Protein AF-A0A9D6MED6-F1 (afdb_monomer)

Structure (mmCIF, N/CA/C/O backbone):
data_AF-A0A9D6MED6-F1
#
_entry.id   AF-A0A9D6MED6-F1
#
loop_
_atom_site.group_PDB
_atom_site.id
_atom_site.type_symbol
_atom_site.label_atom_id
_atom_site.label_alt_id
_atom_site.label_comp_id
_atom_site.label_asym_id
_atom_site.label_entity_id
_atom_site.label_seq_id
_atom_site.pdbx_PDB_ins_code
_atom_site.Cartn_x
_atom_site.Cartn_y
_atom_site.Cartn_z
_atom_site.occupancy
_atom_site.B_iso_or_equiv
_atom_site.auth_seq_id
_atom_site.auth_comp_id
_atom_site.auth_asym_id
_atom_site.auth_atom_id
_atom_site.pdbx_PDB_model_num
ATOM 1 N N . MET A 1 1 ? 26.939 -1.939 -5.141 1.00 72.75 1 MET A N 1
ATOM 2 C CA . MET A 1 1 ? 26.575 -1.415 -6.467 1.00 72.75 1 MET A CA 1
ATOM 3 C C . MET A 1 1 ? 25.983 -0.026 -6.327 1.00 72.75 1 MET A C 1
ATOM 5 O O . MET A 1 1 ? 25.233 0.214 -5.382 1.00 72.75 1 MET A O 1
ATOM 9 N N . THR A 1 2 ? 26.331 0.879 -7.233 1.00 89.19 2 THR A N 1
ATOM 10 C CA . THR A 1 2 ? 25.715 2.204 -7.372 1.00 89.19 2 THR A CA 1
ATOM 11 C C . THR A 1 2 ? 24.308 2.088 -7.979 1.00 89.19 2 THR A C 1
ATOM 13 O O . THR A 1 2 ? 23.907 1.023 -8.450 1.00 89.19 2 THR A O 1
ATOM 16 N N . ARG A 1 3 ? 23.523 3.176 -7.966 1.00 90.12 3 ARG A N 1
ATOM 17 C CA . ARG A 1 3 ? 22.192 3.192 -8.609 1.00 90.12 3 ARG A CA 1
ATOM 18 C C . ARG A 1 3 ? 22.280 2.921 -10.108 1.00 90.12 3 ARG A C 1
ATOM 20 O O . ARG A 1 3 ? 21.471 2.161 -10.626 1.00 90.12 3 ARG A O 1
ATOM 27 N N . ASP A 1 4 ? 23.274 3.503 -10.767 1.00 89.81 4 ASP A N 1
ATOM 28 C CA . ASP A 1 4 ? 23.447 3.388 -12.214 1.00 89.81 4 ASP A CA 1
ATOM 29 C C . ASP A 1 4 ? 23.860 1.966 -12.607 1.00 89.81 4 ASP A C 1
ATOM 31 O O . ASP A 1 4 ? 23.328 1.414 -13.567 1.00 89.81 4 ASP A O 1
ATOM 35 N N . GLU A 1 5 ? 24.715 1.322 -11.804 1.00 92.56 5 GLU A N 1
ATOM 36 C CA . GLU A 1 5 ? 25.050 -0.099 -11.961 1.00 92.56 5 GLU A CA 1
ATOM 37 C C . GLU A 1 5 ? 23.816 -0.997 -11.800 1.00 92.56 5 GLU A C 1
ATOM 39 O O . GLU A 1 5 ? 23.640 -1.942 -12.569 1.00 92.56 5 GLU A O 1
ATOM 44 N N . ILE A 1 6 ? 22.942 -0.704 -10.827 1.00 92.44 6 ILE A N 1
ATOM 45 C CA . ILE A 1 6 ? 21.691 -1.451 -10.627 1.00 92.44 6 ILE A CA 1
ATOM 46 C C . ILE A 1 6 ? 20.765 -1.268 -11.826 1.00 92.44 6 ILE A C 1
ATOM 48 O O . ILE A 1 6 ? 20.284 -2.265 -12.356 1.00 92.44 6 ILE A O 1
ATOM 52 N N . LEU A 1 7 ? 20.540 -0.032 -12.283 1.00 92.50 7 LEU A N 1
ATOM 53 C CA . LEU A 1 7 ? 19.706 0.236 -13.457 1.00 92.50 7 LEU A CA 1
ATOM 54 C C . LEU A 1 7 ? 20.231 -0.514 -14.682 1.00 92.50 7 LEU A C 1
ATOM 56 O O . LEU A 1 7 ? 19.474 -1.252 -15.311 1.00 92.50 7 LEU A O 1
ATOM 60 N N . ALA A 1 8 ? 21.523 -0.376 -14.987 1.00 93.12 8 ALA A N 1
ATOM 61 C CA . ALA A 1 8 ? 22.135 -1.003 -16.151 1.00 93.12 8 ALA A CA 1
ATOM 62 C C . ALA A 1 8 ? 22.036 -2.534 -16.103 1.00 93.12 8 ALA A C 1
ATOM 64 O O . ALA A 1 8 ? 21.606 -3.147 -17.077 1.00 93.12 8 ALA A O 1
ATOM 65 N N . ALA A 1 9 ? 22.385 -3.149 -14.969 1.00 94.88 9 ALA A N 1
ATOM 66 C CA . ALA A 1 9 ? 22.402 -4.602 -14.838 1.00 94.88 9 ALA A CA 1
ATOM 67 C C . ALA A 1 9 ? 20.992 -5.205 -14.766 1.00 94.88 9 ALA A C 1
ATOM 69 O O . ALA A 1 9 ? 20.698 -6.185 -15.447 1.00 94.88 9 ALA A O 1
ATOM 70 N N . ARG A 1 10 ? 20.107 -4.628 -13.945 1.00 95.00 10 ARG A N 1
ATOM 71 C CA . ARG A 1 10 ? 18.794 -5.215 -13.638 1.00 95.00 10 ARG A CA 1
ATOM 72 C C . ARG A 1 10 ? 17.746 -4.958 -14.714 1.00 95.00 10 ARG A C 1
ATOM 74 O O . ARG A 1 10 ? 16.809 -5.735 -14.819 1.00 95.00 10 ARG A O 1
ATOM 81 N N . THR A 1 11 ? 17.906 -3.911 -15.523 1.00 94.81 11 THR A N 1
ATOM 82 C CA . THR A 1 11 ? 16.949 -3.577 -16.592 1.00 94.81 11 THR A CA 1
ATOM 83 C C . THR A 1 11 ? 17.502 -3.827 -17.992 1.00 94.81 11 THR A C 1
ATOM 85 O O . THR A 1 11 ? 16.904 -3.396 -18.971 1.00 94.81 11 THR A O 1
ATOM 88 N N . ALA A 1 12 ? 18.627 -4.541 -18.129 1.00 94.44 12 ALA A N 1
ATOM 89 C CA . ALA A 1 12 ? 19.288 -4.779 -19.417 1.00 94.44 12 ALA A CA 1
ATOM 90 C C . ALA A 1 12 ? 18.351 -5.365 -20.491 1.00 94.44 12 ALA A C 1
ATOM 92 O O . ALA A 1 12 ? 18.448 -4.989 -21.657 1.00 94.44 12 ALA A O 1
ATOM 93 N N . ALA A 1 13 ? 17.431 -6.244 -20.083 1.00 92.44 13 ALA A N 1
ATOM 94 C CA . ALA A 1 13 ? 16.451 -6.888 -20.958 1.00 92.44 13 ALA A CA 1
ATOM 95 C C . ALA A 1 13 ? 15.153 -6.078 -21.153 1.00 92.44 13 ALA A C 1
ATOM 97 O O . ALA A 1 13 ? 14.290 -6.483 -21.929 1.00 92.44 13 ALA A O 1
ATOM 98 N N . TRP A 1 14 ? 14.979 -4.956 -20.446 1.00 95.38 14 TRP A N 1
ATOM 99 C CA . TRP A 1 14 ? 13.784 -4.127 -20.575 1.00 95.38 14 TRP A CA 1
ATOM 100 C C . TRP A 1 14 ? 13.833 -3.272 -21.854 1.00 95.38 14 TRP A C 1
ATOM 102 O O . TRP A 1 14 ? 14.912 -2.824 -22.260 1.00 95.38 14 TRP A O 1
ATOM 112 N N . PRO A 1 15 ? 12.669 -2.951 -22.454 1.00 93.75 15 PRO A N 1
ATOM 113 C CA . PRO A 1 15 ? 12.575 -1.962 -23.525 1.00 93.75 15 PRO A CA 1
ATOM 114 C C . PRO A 1 15 ? 13.165 -0.608 -23.115 1.00 93.75 15 PRO A C 1
ATOM 116 O O . PRO A 1 15 ? 13.117 -0.218 -21.943 1.00 93.75 15 PRO A O 1
ATOM 119 N N . VAL A 1 16 ? 13.701 0.138 -24.085 1.00 94.12 16 VAL A N 1
ATOM 120 C CA . VAL A 1 16 ? 14.323 1.454 -23.850 1.00 94.12 16 VAL A CA 1
ATOM 121 C C . VAL A 1 16 ? 13.351 2.397 -23.142 1.00 94.12 16 VAL A C 1
ATOM 123 O O . VAL A 1 16 ? 13.734 3.055 -22.180 1.00 94.12 16 VAL A O 1
ATOM 126 N N . GLU A 1 17 ? 12.085 2.392 -23.545 1.00 93.94 17 GLU A N 1
ATOM 127 C CA . GLU A 1 17 ? 11.026 3.239 -23.001 1.00 93.94 17 GLU A CA 1
ATOM 128 C C . GLU A 1 17 ? 10.778 2.937 -21.519 1.00 93.94 17 GLU A C 1
ATOM 130 O O . GLU A 1 17 ? 10.623 3.852 -20.709 1.00 93.94 17 GLU A O 1
ATOM 135 N N . ALA A 1 18 ? 10.801 1.654 -21.143 1.00 95.31 18 ALA A N 1
ATOM 136 C CA . ALA A 1 18 ? 10.645 1.223 -19.756 1.00 95.31 18 ALA A CA 1
ATOM 137 C C . ALA A 1 18 ? 11.850 1.643 -18.900 1.00 95.31 18 ALA A C 1
ATOM 139 O O . ALA A 1 18 ? 11.674 2.121 -17.778 1.00 95.31 18 ALA A O 1
ATOM 140 N N . ARG A 1 19 ? 13.072 1.540 -19.440 1.00 96.62 19 ARG A N 1
ATOM 141 C CA . ARG A 1 19 ? 14.284 2.024 -18.761 1.00 96.62 19 ARG A CA 1
ATOM 142 C C . ARG A 1 19 ? 14.257 3.534 -18.561 1.00 96.62 19 ARG A C 1
ATOM 144 O O . ARG A 1 19 ? 14.546 4.005 -17.465 1.00 96.62 19 ARG A O 1
ATOM 151 N N . SER A 1 20 ? 13.862 4.290 -19.585 1.00 95.12 20 SER A N 1
ATOM 152 C CA . SER A 1 20 ? 13.708 5.745 -19.499 1.00 95.12 20 SER A CA 1
ATOM 153 C C . SER A 1 20 ? 12.641 6.148 -18.480 1.00 95.12 20 SER A C 1
ATOM 155 O O . SER A 1 20 ? 12.859 7.076 -17.701 1.00 95.12 20 SER A O 1
ATOM 157 N N . ALA A 1 21 ? 11.516 5.428 -18.427 1.00 96.12 21 ALA A N 1
ATOM 158 C CA . ALA A 1 21 ? 10.484 5.657 -17.422 1.00 96.12 21 ALA A CA 1
ATOM 159 C C . ALA A 1 21 ? 11.010 5.404 -15.999 1.00 96.12 21 ALA A C 1
ATOM 161 O O . ALA A 1 21 ? 10.800 6.236 -15.117 1.00 96.12 21 ALA A O 1
ATOM 162 N N . LEU A 1 22 ? 11.744 4.308 -15.773 1.00 97.50 22 LEU A N 1
ATOM 163 C CA . LEU A 1 22 ? 12.342 4.024 -14.467 1.00 97.50 22 LEU A CA 1
ATOM 164 C C . LEU A 1 22 ? 13.402 5.066 -14.082 1.00 97.50 22 LEU A C 1
ATOM 166 O O . LEU A 1 22 ? 13.435 5.501 -12.932 1.00 97.50 22 LEU A O 1
ATOM 170 N N . ALA A 1 23 ? 14.234 5.508 -15.028 1.00 96.31 23 ALA A N 1
ATOM 171 C CA . ALA A 1 23 ? 15.220 6.560 -14.789 1.00 96.31 23 ALA A CA 1
ATOM 172 C C . ALA A 1 23 ? 14.552 7.858 -14.302 1.00 96.31 23 ALA A C 1
ATOM 174 O O . ALA A 1 23 ? 14.976 8.424 -13.295 1.00 96.31 23 ALA A O 1
ATOM 175 N N . ALA A 1 24 ? 13.436 8.262 -14.922 1.00 95.56 24 ALA A N 1
ATOM 176 C CA . ALA A 1 24 ? 12.660 9.421 -14.477 1.00 95.56 24 ALA A CA 1
ATOM 177 C C . ALA A 1 24 ? 12.124 9.260 -13.040 1.00 95.56 24 ALA A C 1
ATOM 179 O O . ALA A 1 24 ? 12.144 10.213 -12.257 1.00 95.56 24 ALA A O 1
ATOM 180 N N . VAL A 1 25 ? 11.693 8.051 -12.656 1.00 97.06 25 VAL A N 1
ATOM 181 C CA . VAL A 1 25 ? 11.295 7.746 -11.269 1.00 97.06 25 VAL A CA 1
ATOM 182 C C . VAL A 1 25 ? 12.486 7.881 -10.313 1.00 97.06 25 VAL A C 1
ATOM 184 O O . VAL A 1 25 ? 12.363 8.506 -9.256 1.00 97.06 25 VAL A O 1
ATOM 187 N N . VAL A 1 26 ? 13.649 7.332 -10.675 1.00 96.69 26 VAL A N 1
ATOM 188 C CA . VAL A 1 26 ? 14.872 7.404 -9.857 1.00 96.69 26 VAL A CA 1
ATOM 189 C C . VAL A 1 26 ? 15.341 8.844 -9.671 1.00 96.69 26 VAL A C 1
ATOM 191 O O . VAL A 1 26 ? 15.762 9.212 -8.571 1.00 96.69 26 VAL A O 1
ATOM 194 N N . ASP A 1 27 ? 15.235 9.676 -10.701 1.00 95.50 27 ASP A N 1
ATOM 195 C CA . ASP A 1 27 ? 15.589 11.089 -10.613 1.00 95.50 27 ASP A CA 1
ATOM 196 C C . ASP A 1 27 ? 14.629 11.886 -9.731 1.00 95.50 27 ASP A C 1
ATOM 198 O O . ASP A 1 27 ? 15.078 12.676 -8.897 1.00 95.50 27 ASP A O 1
ATOM 202 N N . ALA A 1 28 ? 13.323 11.640 -9.853 1.00 95.88 28 ALA A N 1
ATOM 203 C CA . ALA A 1 28 ? 12.303 12.352 -9.088 1.00 95.88 28 ALA A CA 1
ATOM 204 C C . ALA A 1 28 ? 12.271 11.966 -7.598 1.00 95.88 28 ALA A C 1
ATOM 206 O O . ALA A 1 28 ? 11.982 12.810 -6.739 1.00 95.88 28 ALA A O 1
ATOM 207 N N . LEU A 1 29 ? 12.526 10.691 -7.284 1.00 96.12 29 LEU A N 1
ATOM 208 C CA . LEU A 1 29 ? 12.349 10.135 -5.938 1.00 96.12 29 LEU A CA 1
ATOM 209 C C . LEU A 1 29 ? 13.661 9.886 -5.190 1.00 96.12 29 LEU A C 1
ATOM 211 O O . LEU A 1 29 ? 13.633 9.753 -3.968 1.00 96.12 29 LEU A O 1
ATOM 215 N N . ARG A 1 30 ? 14.795 9.829 -5.901 1.00 95.06 30 ARG A N 1
A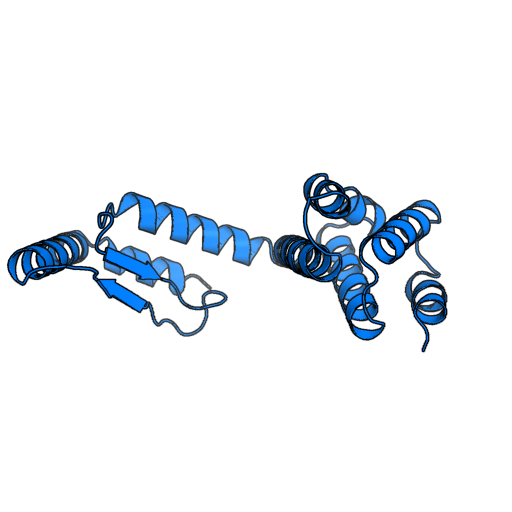TOM 216 C CA . ARG A 1 30 ? 16.138 9.578 -5.345 1.00 95.06 30 ARG A CA 1
ATOM 217 C C . ARG A 1 30 ? 16.175 8.386 -4.361 1.00 95.06 30 ARG A C 1
ATOM 219 O O . ARG A 1 30 ? 16.648 8.551 -3.235 1.00 95.06 30 ARG A O 1
ATOM 226 N N . PRO A 1 31 ? 15.679 7.189 -4.744 1.00 95.94 31 PRO A N 1
ATOM 227 C CA . PRO A 1 31 ? 15.689 6.025 -3.859 1.00 95.94 31 PRO A CA 1
ATOM 228 C C . PRO A 1 31 ? 17.118 5.611 -3.501 1.00 95.94 31 PRO A C 1
ATOM 230 O O . PRO A 1 31 ? 18.042 5.819 -4.280 1.00 95.94 31 PRO A O 1
ATOM 233 N N . SER A 1 32 ? 17.317 4.978 -2.345 1.00 95.50 32 SER A N 1
ATOM 234 C CA . SER A 1 32 ? 18.581 4.288 -2.061 1.00 95.50 32 SER A CA 1
ATOM 235 C C . SER A 1 32 ? 18.770 3.092 -3.006 1.00 95.50 32 SER A C 1
ATOM 237 O O . SER A 1 32 ? 17.809 2.613 -3.607 1.00 95.50 32 SER A O 1
ATOM 239 N N . ALA A 1 33 ? 19.994 2.567 -3.112 1.00 94.62 33 ALA A N 1
ATOM 240 C CA . ALA A 1 33 ? 20.281 1.374 -3.918 1.00 94.62 33 ALA A CA 1
ATOM 241 C C . ALA A 1 33 ? 19.394 0.175 -3.529 1.00 94.62 33 AL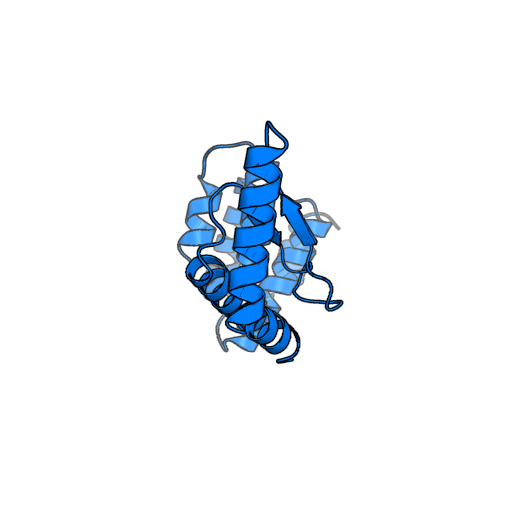A A C 1
ATOM 243 O O . ALA A 1 33 ? 18.834 -0.484 -4.397 1.00 94.62 33 ALA A O 1
ATOM 244 N N . HIS A 1 34 ? 19.189 -0.046 -2.225 1.00 94.50 34 HIS A N 1
ATOM 245 C CA . HIS A 1 34 ? 18.277 -1.078 -1.726 1.00 94.50 34 HIS A CA 1
ATOM 246 C C . HIS A 1 34 ? 16.841 -0.838 -2.191 1.00 94.50 34 HIS A C 1
ATOM 248 O O . HIS A 1 34 ? 16.178 -1.750 -2.666 1.00 94.50 34 HIS A O 1
ATOM 254 N N . HIS A 1 35 ? 16.338 0.392 -2.053 1.00 95.50 35 HIS A N 1
ATOM 255 C CA . HIS A 1 35 ? 14.963 0.688 -2.447 1.00 95.50 35 HIS A CA 1
ATOM 256 C C . HIS A 1 35 ? 14.760 0.556 -3.952 1.00 95.50 35 HIS A C 1
ATOM 258 O O . HIS A 1 35 ? 13.700 0.107 -4.364 1.00 95.50 35 HIS A O 1
ATOM 264 N N . LEU A 1 36 ? 15.763 0.915 -4.755 1.00 96.81 36 LEU A N 1
ATOM 265 C CA . LEU A 1 36 ? 15.728 0.718 -6.196 1.00 96.81 36 LEU A CA 1
ATOM 266 C C . LEU A 1 36 ? 15.645 -0.769 -6.562 1.00 96.81 36 LEU A C 1
ATOM 268 O O . LEU A 1 36 ? 14.819 -1.121 -7.397 1.00 96.81 36 LEU A O 1
ATOM 272 N N . SER A 1 37 ? 16.438 -1.632 -5.919 1.00 95.69 37 SER A N 1
ATOM 273 C CA . SER A 1 37 ? 16.329 -3.081 -6.125 1.00 95.69 37 SER A CA 1
ATOM 274 C C . SER A 1 37 ? 14.927 -3.595 -5.794 1.00 95.69 37 SER A C 1
ATOM 276 O O . SER A 1 37 ? 14.316 -4.212 -6.660 1.00 95.69 37 SER A O 1
ATOM 278 N N . ASP A 1 38 ? 14.371 -3.243 -4.623 1.00 95.31 38 ASP A N 1
ATOM 279 C CA . ASP A 1 38 ? 13.003 -3.649 -4.249 1.00 95.31 38 ASP A CA 1
ATOM 280 C C . ASP A 1 38 ? 11.974 -3.199 -5.298 1.00 95.31 38 ASP A C 1
ATOM 282 O O . ASP A 1 38 ? 11.044 -3.924 -5.634 1.00 95.31 38 ASP A O 1
ATOM 286 N N . MET A 1 39 ? 12.114 -1.964 -5.793 1.00 97.12 39 MET A N 1
ATOM 287 C CA . MET A 1 39 ? 11.193 -1.398 -6.777 1.00 97.12 39 MET A CA 1
ATOM 288 C C . MET A 1 39 ? 11.251 -2.164 -8.098 1.00 97.12 39 MET A C 1
ATOM 290 O O . MET A 1 39 ? 10.200 -2.413 -8.680 1.00 97.12 39 MET A O 1
ATOM 294 N N . ILE A 1 40 ? 12.447 -2.531 -8.566 1.00 97.19 40 ILE A N 1
ATOM 295 C CA . ILE A 1 40 ? 12.614 -3.322 -9.791 1.00 97.19 40 ILE A CA 1
ATOM 296 C C . ILE A 1 40 ? 12.008 -4.714 -9.602 1.00 97.19 40 ILE A C 1
ATOM 298 O O . ILE A 1 40 ? 11.216 -5.128 -10.442 1.00 97.19 40 ILE A O 1
ATOM 302 N N . ASP A 1 41 ? 12.287 -5.376 -8.473 1.00 96.50 41 ASP A N 1
ATOM 303 C CA . ASP A 1 41 ? 11.709 -6.689 -8.155 1.00 96.50 41 ASP A CA 1
ATOM 304 C C . ASP A 1 41 ? 10.172 -6.636 -8.190 1.00 96.50 41 ASP A C 1
ATOM 306 O O . ASP A 1 41 ? 9.517 -7.485 -8.787 1.00 96.50 41 ASP A O 1
ATOM 310 N N . TRP A 1 42 ? 9.570 -5.601 -7.595 1.00 97.50 42 TRP A N 1
ATOM 311 C CA . TRP A 1 42 ? 8.112 -5.465 -7.568 1.00 97.50 42 TRP A CA 1
ATOM 312 C C . TRP A 1 42 ? 7.522 -5.133 -8.940 1.00 97.50 42 TRP A C 1
ATOM 314 O O . TRP A 1 42 ? 6.413 -5.572 -9.237 1.00 97.50 42 TRP A O 1
ATOM 324 N N . LEU A 1 43 ? 8.227 -4.359 -9.767 1.00 97.94 43 LEU A N 1
ATOM 325 C CA . LEU A 1 43 ? 7.802 -4.056 -11.134 1.00 97.94 43 LEU A CA 1
ATOM 326 C C . LEU A 1 43 ? 7.813 -5.310 -12.013 1.00 97.94 43 LEU A C 1
ATOM 328 O O . LEU A 1 43 ? 6.849 -5.528 -12.747 1.00 97.94 43 LEU A O 1
ATOM 332 N N . ASP A 1 44 ? 8.859 -6.132 -11.909 1.00 96.06 44 ASP A N 1
ATOM 333 C CA . ASP A 1 44 ? 8.948 -7.411 -12.615 1.00 96.06 44 ASP A CA 1
ATOM 334 C C . ASP A 1 44 ? 7.852 -8.376 -12.139 1.00 96.06 44 ASP A C 1
ATOM 336 O O . ASP A 1 44 ? 7.137 -8.937 -12.967 1.00 96.06 44 ASP A O 1
ATOM 340 N N . ASP A 1 45 ? 7.633 -8.503 -10.825 1.00 96.81 45 ASP A N 1
ATOM 341 C CA . ASP A 1 45 ? 6.569 -9.349 -10.267 1.00 96.81 45 ASP A CA 1
ATOM 342 C C . ASP A 1 45 ? 5.177 -8.972 -10.794 1.00 96.81 45 ASP A C 1
ATOM 344 O O . ASP A 1 45 ? 4.384 -9.845 -11.157 1.00 96.81 45 ASP A O 1
ATOM 348 N N . ILE A 1 46 ? 4.864 -7.671 -10.832 1.00 97.38 46 ILE A N 1
ATOM 349 C CA . ILE A 1 46 ? 3.584 -7.177 -11.356 1.00 97.38 46 ILE A CA 1
ATOM 350 C C . ILE A 1 46 ? 3.481 -7.484 -12.850 1.00 97.38 46 ILE A C 1
ATOM 352 O O . ILE A 1 46 ? 2.464 -8.015 -13.290 1.00 97.38 46 ILE A O 1
ATOM 356 N N . ALA A 1 47 ? 4.530 -7.184 -13.617 1.00 95.81 47 ALA A N 1
ATOM 357 C CA . ALA A 1 47 ? 4.552 -7.407 -15.056 1.00 95.81 47 ALA A CA 1
ATOM 358 C C . ALA A 1 47 ? 4.365 -8.891 -15.410 1.00 95.81 47 ALA A C 1
ATOM 360 O O . ALA A 1 47 ? 3.557 -9.216 -16.278 1.00 95.81 47 ALA A O 1
ATOM 361 N N . ILE A 1 48 ? 5.043 -9.791 -14.694 1.00 95.94 48 ILE A N 1
ATOM 362 C CA . ILE A 1 48 ? 4.908 -11.243 -14.861 1.00 95.94 48 ILE A CA 1
ATOM 363 C C . ILE A 1 48 ? 3.487 -11.692 -14.521 1.00 95.94 48 ILE A C 1
ATOM 365 O O . ILE A 1 48 ? 2.872 -12.413 -15.305 1.00 95.94 48 ILE A O 1
ATOM 369 N N . ARG A 1 49 ? 2.948 -11.261 -13.372 1.00 96.25 49 ARG A N 1
ATOM 370 C CA . ARG A 1 49 ? 1.598 -11.638 -12.929 1.00 96.25 49 ARG A CA 1
ATOM 371 C C . ARG A 1 49 ? 0.520 -11.186 -13.917 1.00 96.25 49 ARG A C 1
ATOM 373 O O . ARG A 1 49 ? -0.412 -11.943 -14.173 1.00 96.25 49 ARG A O 1
ATOM 380 N N . ASP A 1 50 ? 0.641 -9.970 -14.441 1.00 95.12 50 ASP A N 1
ATOM 381 C CA . ASP A 1 50 ? -0.373 -9.355 -15.304 1.00 95.12 50 ASP A CA 1
ATOM 382 C C . ASP A 1 50 ? -0.148 -9.647 -16.798 1.00 95.12 50 ASP A C 1
ATOM 384 O O . ASP A 1 50 ? -0.969 -9.263 -17.630 1.00 95.12 50 ASP A O 1
ATOM 388 N N . GLY A 1 51 ? 0.947 -10.326 -17.160 1.00 94.62 51 GLY A N 1
ATOM 389 C CA . GLY A 1 51 ? 1.314 -10.573 -18.557 1.00 94.62 51 GLY A CA 1
ATOM 390 C C . GLY A 1 51 ? 1.646 -9.288 -19.326 1.00 94.62 51 GLY A C 1
ATOM 391 O O . GLY A 1 51 ? 1.416 -9.210 -20.532 1.00 94.62 51 GLY A O 1
ATOM 392 N N . THR A 1 52 ? 2.152 -8.265 -18.634 1.00 95.25 52 THR A N 1
ATOM 393 C CA . THR A 1 52 ? 2.510 -6.957 -19.202 1.00 95.25 52 THR A CA 1
ATOM 394 C C . THR A 1 52 ? 4.020 -6.719 -19.140 1.00 95.25 52 THR A C 1
ATOM 396 O O . THR A 1 52 ? 4.798 -7.614 -18.825 1.00 95.25 52 THR A O 1
ATOM 399 N N . SER A 1 53 ? 4.467 -5.494 -19.436 1.00 94.88 53 SER A N 1
ATOM 400 C CA . SER A 1 53 ? 5.852 -5.071 -19.207 1.00 94.88 53 SER A CA 1
ATOM 401 C C . SER A 1 53 ? 5.952 -4.106 -18.019 1.00 94.88 53 SER A C 1
ATOM 403 O O . SER A 1 53 ? 4.978 -3.408 -17.714 1.00 94.88 53 SER A O 1
ATOM 405 N N . PRO A 1 54 ? 7.133 -3.976 -17.388 1.00 96.31 54 PRO A N 1
ATOM 406 C CA . PRO A 1 54 ? 7.371 -2.973 -16.349 1.00 96.31 54 PRO A CA 1
ATOM 407 C C . PRO A 1 54 ? 7.060 -1.537 -16.794 1.00 96.31 54 PRO A C 1
ATOM 409 O O . PRO A 1 54 ? 6.607 -0.721 -15.996 1.00 96.31 54 PRO A O 1
ATOM 412 N N . GLY A 1 55 ? 7.235 -1.230 -18.086 1.00 96.38 55 GLY A N 1
ATOM 413 C CA . GLY A 1 55 ? 6.883 0.071 -18.660 1.00 96.38 55 GLY A CA 1
ATOM 414 C C . GLY A 1 55 ? 5.384 0.380 -18.592 1.00 96.38 55 GLY A C 1
ATOM 415 O O . GLY A 1 55 ? 5.017 1.520 -18.319 1.00 96.38 55 GLY A O 1
ATOM 416 N N . VAL A 1 56 ? 4.522 -0.628 -18.771 1.00 96.44 56 VAL A N 1
ATOM 417 C CA . VAL A 1 56 ? 3.063 -0.479 -18.612 1.00 96.44 56 VAL A CA 1
ATOM 418 C C . VAL A 1 56 ? 2.712 -0.197 -17.153 1.00 96.44 56 VAL A C 1
ATOM 420 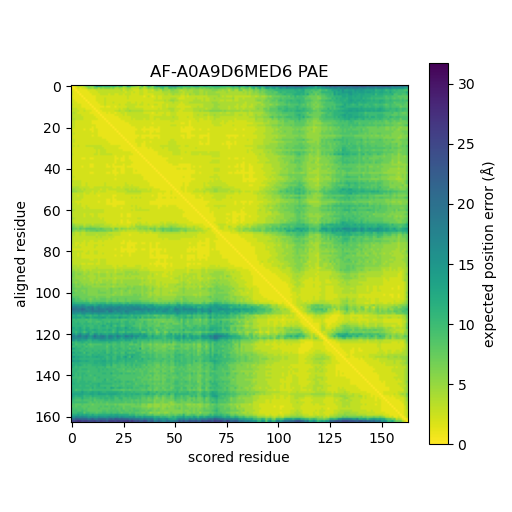O O . VAL A 1 56 ? 1.923 0.702 -16.881 1.00 96.44 56 VAL A O 1
ATOM 423 N N . VAL A 1 57 ? 3.351 -0.891 -16.206 1.00 96.94 57 VAL A N 1
ATOM 424 C CA . VAL A 1 57 ? 3.150 -0.646 -14.767 1.00 96.94 57 VAL A CA 1
ATOM 425 C C . VAL A 1 57 ? 3.587 0.772 -14.390 1.00 96.94 57 VAL A C 1
ATOM 427 O O . VAL A 1 57 ? 2.853 1.493 -13.723 1.00 96.94 57 VAL A O 1
ATOM 430 N N . LEU A 1 58 ? 4.751 1.219 -14.872 1.00 97.31 58 LEU A N 1
ATOM 431 C CA . LEU A 1 58 ? 5.263 2.582 -14.669 1.00 97.31 58 LEU A CA 1
ATOM 432 C C . LEU A 1 58 ? 4.390 3.670 -15.319 1.00 97.31 58 LEU A C 1
ATOM 434 O O . LEU A 1 58 ? 4.502 4.846 -14.958 1.00 97.31 58 LEU A O 1
ATOM 438 N N . ALA A 1 59 ? 3.537 3.301 -16.275 1.00 96.19 59 ALA A N 1
ATOM 439 C CA . ALA A 1 59 ? 2.576 4.199 -16.899 1.00 96.19 59 ALA A CA 1
ATOM 440 C C . ALA A 1 59 ? 1.279 4.371 -16.085 1.00 96.19 59 ALA A C 1
ATOM 442 O O . ALA A 1 59 ? 0.473 5.225 -16.457 1.00 96.19 59 ALA A O 1
ATOM 443 N N . ASP A 1 60 ? 1.092 3.633 -14.979 1.00 96.19 60 ASP A N 1
ATOM 444 C CA . ASP A 1 60 ? -0.044 3.799 -14.060 1.00 96.19 60 ASP A CA 1
ATOM 445 C C . ASP A 1 60 ? -0.207 5.285 -13.671 1.00 96.19 60 ASP A C 1
ATOM 447 O O . ASP A 1 60 ? 0.732 5.898 -13.141 1.00 96.19 60 ASP A O 1
ATOM 451 N N . PRO A 1 61 ? -1.377 5.898 -13.942 1.00 95.62 61 PRO A N 1
ATOM 452 C CA . PRO A 1 61 ? -1.586 7.323 -13.706 1.00 95.62 61 PRO A CA 1
ATOM 453 C C . PRO A 1 61 ? -1.349 7.740 -12.252 1.00 95.62 61 PRO A C 1
ATOM 455 O O . PRO A 1 61 ? -0.792 8.813 -12.013 1.00 95.62 61 PRO A O 1
ATOM 458 N N . ASP A 1 62 ? -1.705 6.885 -11.288 1.00 95.69 62 ASP A N 1
ATOM 459 C CA . ASP A 1 62 ? -1.534 7.180 -9.864 1.00 95.69 62 ASP A CA 1
ATOM 460 C C . ASP A 1 62 ? -0.048 7.156 -9.470 1.00 95.69 62 ASP A C 1
ATOM 462 O O . ASP A 1 62 ? 0.417 8.039 -8.745 1.00 95.69 62 ASP A O 1
ATOM 466 N N . LEU A 1 63 ? 0.734 6.196 -9.982 1.00 96.69 63 LEU A N 1
ATOM 467 C CA . LEU A 1 63 ? 2.191 6.183 -9.806 1.00 96.69 63 LEU A CA 1
ATOM 468 C C . LEU A 1 63 ? 2.840 7.433 -10.406 1.00 96.69 63 LEU A C 1
ATOM 470 O O . LEU A 1 63 ? 3.714 8.029 -9.771 1.00 96.69 63 LEU A O 1
ATOM 474 N N . ARG A 1 64 ? 2.412 7.856 -11.600 1.00 96.44 64 ARG A N 1
ATOM 475 C CA . ARG A 1 64 ? 2.944 9.062 -12.252 1.00 96.44 64 ARG A CA 1
ATOM 476 C C . ARG A 1 64 ? 2.602 10.329 -11.473 1.00 96.44 64 ARG A C 1
ATOM 478 O O . ARG A 1 64 ? 3.482 11.164 -11.268 1.00 96.44 64 ARG A O 1
ATOM 485 N N . ALA A 1 65 ? 1.367 10.453 -10.988 1.00 95.94 65 ALA A N 1
ATOM 486 C CA . ALA A 1 65 ? 0.928 11.599 -10.194 1.00 95.94 65 ALA A CA 1
ATOM 487 C C . ALA A 1 65 ? 1.755 11.771 -8.906 1.00 95.94 65 ALA A C 1
ATOM 489 O O . ALA A 1 65 ? 2.046 12.893 -8.488 1.00 95.94 65 ALA A O 1
ATOM 490 N N . LEU A 1 66 ? 2.196 10.666 -8.295 1.00 96.38 66 LEU A N 1
ATOM 491 C CA . LEU A 1 66 ? 3.016 10.689 -7.081 1.00 96.38 66 LEU A CA 1
ATOM 492 C C . LEU A 1 66 ? 4.443 11.216 -7.295 1.00 96.38 66 LEU A C 1
ATOM 494 O O . LEU A 1 66 ? 5.069 11.643 -6.323 1.00 96.38 66 LEU A O 1
ATOM 498 N N . LEU A 1 67 ? 4.955 11.239 -8.531 1.00 95.12 67 LEU A N 1
ATOM 499 C CA . LEU A 1 67 ? 6.285 11.787 -8.830 1.00 95.12 67 LEU A CA 1
ATOM 500 C C . LEU A 1 67 ? 6.336 13.306 -8.634 1.00 95.12 67 LEU A C 1
ATOM 502 O O . LEU A 1 67 ? 7.349 13.833 -8.171 1.00 95.12 67 LEU A O 1
ATOM 506 N N . THR A 1 68 ? 5.233 13.991 -8.940 1.00 94.00 68 THR A N 1
ATOM 507 C CA . THR A 1 68 ? 5.097 15.455 -8.873 1.00 94.00 68 THR A CA 1
ATOM 508 C C . THR A 1 68 ? 4.192 15.926 -7.735 1.00 94.00 68 THR A C 1
ATOM 510 O O . THR A 1 68 ? 3.901 17.115 -7.631 1.00 94.00 68 THR A O 1
ATOM 513 N N . ALA A 1 69 ? 3.724 15.017 -6.876 1.00 93.19 69 ALA A N 1
ATOM 514 C CA . ALA A 1 69 ? 2.904 15.366 -5.721 1.00 93.19 69 ALA A CA 1
ATOM 515 C C . ALA A 1 69 ? 3.672 16.266 -4.733 1.00 93.19 69 ALA A C 1
ATOM 517 O O . ALA A 1 69 ? 4.885 16.152 -4.584 1.00 93.19 69 ALA A O 1
ATOM 518 N N . GLY A 1 70 ? 2.971 17.132 -3.997 1.00 91.62 70 GLY A N 1
ATOM 519 C CA . GLY A 1 70 ? 3.600 17.953 -2.953 1.00 91.62 70 GLY A CA 1
ATOM 520 C C . GLY A 1 70 ? 4.250 17.110 -1.845 1.00 91.62 70 GLY A C 1
ATOM 521 O O . GLY A 1 70 ? 3.820 15.983 -1.592 1.00 91.62 70 GLY A O 1
ATOM 522 N N . GLY A 1 71 ? 5.266 17.654 -1.172 1.00 92.81 71 GLY A N 1
ATOM 523 C CA . GLY A 1 71 ? 6.036 16.986 -0.110 1.00 92.81 71 GLY A CA 1
ATOM 524 C C . GLY A 1 71 ? 7.486 16.696 -0.507 1.00 92.81 71 GLY A C 1
ATOM 525 O O . GLY A 1 71 ? 7.879 16.882 -1.659 1.00 92.81 71 GLY A O 1
ATOM 526 N N . SER A 1 72 ? 8.296 16.248 0.449 1.00 94.12 72 SER A N 1
ATOM 527 C CA . SER A 1 72 ? 9.714 15.922 0.250 1.00 94.12 72 SER A CA 1
ATOM 528 C C . SER A 1 72 ? 9.912 14.655 -0.600 1.00 94.12 72 SER A C 1
ATOM 530 O O . SER A 1 72 ? 9.015 13.818 -0.726 1.00 94.12 72 SER A O 1
ATOM 532 N N . ALA A 1 73 ? 11.101 14.482 -1.192 1.00 92.38 73 ALA A N 1
ATOM 533 C CA . ALA A 1 73 ? 11.407 13.292 -1.997 1.00 92.38 73 ALA A CA 1
ATOM 534 C C . ALA A 1 73 ? 11.233 11.965 -1.221 1.00 92.38 73 ALA A C 1
ATOM 536 O O . ALA A 1 73 ? 10.59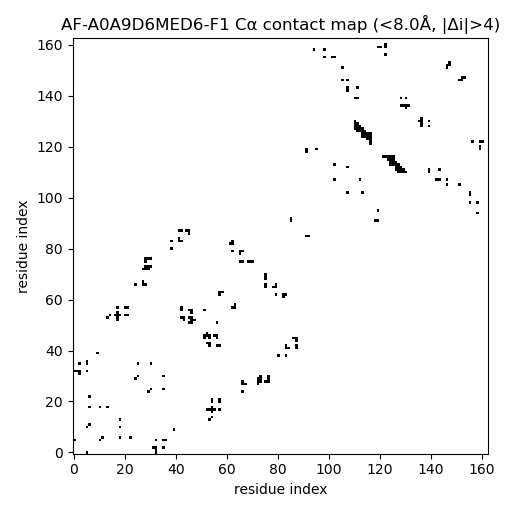5 11.063 -1.765 1.00 92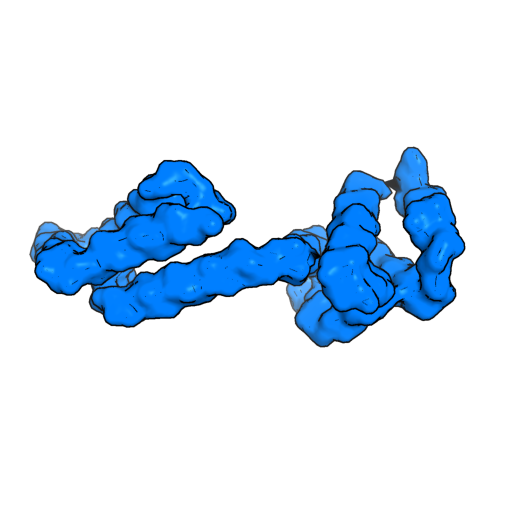.38 73 ALA A O 1
ATOM 537 N N . PRO A 1 74 ? 11.667 11.839 0.053 1.00 94.25 74 PRO A N 1
ATOM 538 C CA . PRO A 1 74 ? 11.410 10.638 0.851 1.00 94.25 74 PRO A CA 1
ATOM 539 C C . PRO A 1 74 ? 9.918 10.357 1.087 1.00 94.25 74 PRO A C 1
ATOM 541 O O . PRO A 1 74 ? 9.486 9.206 1.019 1.00 94.25 74 PRO A O 1
ATOM 544 N N . GLU A 1 75 ? 9.101 11.389 1.321 1.00 95.31 75 GLU A N 1
ATOM 545 C CA . GLU A 1 75 ? 7.650 11.228 1.502 1.00 95.31 75 GLU A CA 1
ATOM 546 C C . GLU A 1 75 ? 6.955 10.788 0.211 1.00 95.31 75 GLU A C 1
ATOM 548 O O . GLU A 1 75 ? 6.055 9.942 0.236 1.00 95.31 75 GLU A O 1
ATOM 553 N N . ARG A 1 76 ? 7.368 11.341 -0.936 1.00 96.56 76 ARG A N 1
ATOM 554 C CA . ARG A 1 76 ? 6.899 10.879 -2.249 1.00 96.56 76 ARG A CA 1
ATOM 555 C C . ARG A 1 76 ? 7.325 9.440 -2.504 1.00 96.56 76 ARG A C 1
ATOM 557 O O . ARG A 1 76 ? 6.477 8.635 -2.868 1.00 96.56 76 ARG A O 1
ATOM 564 N N . LEU A 1 77 ? 8.583 9.089 -2.229 1.00 96.94 77 LEU A N 1
ATOM 565 C CA . LEU A 1 77 ? 9.091 7.725 -2.375 1.00 96.94 77 LEU A CA 1
ATOM 566 C C . LEU A 1 77 ? 8.296 6.727 -1.530 1.00 96.94 77 LEU A C 1
ATOM 568 O O . LEU A 1 77 ? 7.905 5.678 -2.036 1.00 96.94 77 LEU A O 1
ATOM 572 N N . LYS A 1 78 ? 7.996 7.064 -0.271 1.00 95.94 78 LYS A N 1
ATOM 573 C CA . LYS A 1 78 ? 7.169 6.226 0.606 1.00 95.94 78 LYS A CA 1
ATOM 574 C C . LYS A 1 78 ? 5.783 5.978 0.006 1.00 95.94 78 LYS A C 1
ATOM 576 O O . LYS A 1 78 ? 5.347 4.832 -0.062 1.00 95.94 78 LYS A O 1
ATOM 581 N N . ARG A 1 79 ? 5.099 7.035 -0.449 1.00 96.62 79 ARG A N 1
ATOM 582 C CA . ARG A 1 79 ? 3.768 6.916 -1.074 1.00 96.62 79 ARG A CA 1
ATOM 583 C C . ARG A 1 79 ? 3.815 6.138 -2.386 1.00 96.62 79 ARG A C 1
ATOM 585 O O . ARG A 1 79 ? 2.944 5.310 -2.627 1.00 96.62 79 ARG A O 1
ATOM 592 N N . TRP A 1 80 ? 4.841 6.370 -3.200 1.00 97.56 80 TRP A N 1
ATOM 593 C CA . TRP A 1 80 ? 5.043 5.678 -4.468 1.00 97.56 80 TRP A CA 1
ATOM 594 C C . TRP A 1 80 ? 5.282 4.179 -4.255 1.00 97.56 80 TRP A C 1
ATOM 596 O O . TRP A 1 80 ? 4.601 3.363 -4.870 1.00 97.56 80 TRP A O 1
ATOM 606 N N . LYS A 1 81 ? 6.158 3.799 -3.310 1.00 96.50 81 LYS A N 1
ATOM 607 C CA . LYS A 1 81 ? 6.367 2.393 -2.925 1.00 96.50 81 LYS A CA 1
ATOM 608 C C . LYS A 1 81 ? 5.086 1.757 -2.391 1.00 96.50 81 LYS A C 1
ATOM 610 O O . LYS A 1 81 ? 4.791 0.627 -2.756 1.00 96.50 81 LYS A O 1
ATOM 615 N N . GLU A 1 82 ? 4.307 2.461 -1.571 1.00 94.88 82 GLU A N 1
ATOM 616 C CA . GLU A 1 82 ? 3.030 1.929 -1.077 1.00 94.88 82 GLU A CA 1
ATOM 617 C C . GLU A 1 82 ? 2.020 1.708 -2.214 1.00 94.88 82 GLU A C 1
ATOM 619 O O . GLU A 1 82 ? 1.357 0.672 -2.251 1.00 94.88 82 GLU A O 1
ATOM 624 N N . ARG A 1 83 ? 1.937 2.622 -3.192 1.00 96.00 83 ARG A N 1
ATOM 625 C CA . ARG A 1 83 ? 1.113 2.414 -4.393 1.00 96.00 83 ARG A CA 1
ATOM 626 C C . ARG A 1 83 ? 1.597 1.208 -5.199 1.00 96.00 83 ARG A C 1
ATOM 628 O O . ARG A 1 83 ? 0.775 0.369 -5.557 1.00 96.00 83 ARG A O 1
ATOM 635 N N . LEU A 1 84 ? 2.905 1.078 -5.427 1.00 96.81 84 LEU A N 1
ATOM 636 C CA . LEU A 1 84 ? 3.467 -0.070 -6.141 1.00 96.81 84 LEU A CA 1
ATOM 637 C C . LEU A 1 84 ? 3.192 -1.387 -5.396 1.00 96.81 84 LEU A C 1
ATOM 639 O O . LEU A 1 84 ? 2.785 -2.373 -6.002 1.00 96.81 84 LEU A O 1
ATOM 643 N N . ARG A 1 85 ? 3.319 -1.393 -4.064 1.00 93.88 85 ARG A N 1
ATOM 644 C CA . ARG A 1 85 ? 2.979 -2.544 -3.216 1.00 93.88 85 ARG A CA 1
ATOM 645 C C . ARG A 1 85 ? 1.512 -2.947 -3.383 1.00 93.88 85 ARG A C 1
ATOM 647 O O . ARG A 1 85 ? 1.215 -4.127 -3.531 1.00 93.88 85 ARG A O 1
ATOM 654 N N . ARG A 1 86 ? 0.590 -1.982 -3.414 1.00 93.25 86 ARG A N 1
ATOM 655 C CA . ARG A 1 86 ? -0.841 -2.240 -3.661 1.00 93.25 86 ARG A CA 1
ATOM 656 C C . ARG A 1 86 ? -1.096 -2.832 -5.046 1.00 93.25 86 ARG A C 1
ATOM 658 O O . ARG A 1 86 ? -1.905 -3.746 -5.164 1.00 93.25 86 ARG A O 1
ATOM 665 N N . LEU A 1 87 ? -0.372 -2.372 -6.068 1.00 95.19 87 LEU A N 1
ATOM 666 C CA . LEU A 1 87 ? -0.415 -2.980 -7.400 1.00 95.19 87 LEU A CA 1
ATOM 667 C C . LEU A 1 87 ? 0.129 -4.414 -7.393 1.00 95.19 87 LEU A C 1
ATOM 669 O O . LEU A 1 87 ? -0.401 -5.249 -8.117 1.00 95.19 87 LEU A O 1
ATOM 673 N N . ARG A 1 88 ? 1.130 -4.733 -6.559 1.00 94.81 88 ARG A N 1
ATOM 674 C CA . ARG A 1 88 ? 1.697 -6.089 -6.395 1.00 94.81 88 ARG A CA 1
ATOM 675 C C . ARG A 1 88 ? 0.746 -7.078 -5.714 1.00 94.81 88 ARG A C 1
ATOM 677 O O . ARG A 1 88 ? 0.774 -8.259 -6.052 1.00 94.81 88 ARG A O 1
ATOM 684 N N . TYR A 1 89 ? -0.139 -6.615 -4.830 1.00 92.94 89 TYR A N 1
ATOM 685 C CA . TYR A 1 89 ? -1.053 -7.477 -4.068 1.00 92.94 89 TYR A CA 1
ATOM 686 C C . TYR A 1 89 ? -2.543 -7.144 -4.304 1.00 92.94 89 TYR A C 1
ATOM 688 O O . TYR A 1 89 ? -3.246 -6.767 -3.366 1.00 92.94 89 TYR A O 1
ATOM 696 N N . PRO A 1 90 ? -3.079 -7.315 -5.528 1.00 91.50 90 PRO A N 1
ATOM 697 C CA . PRO A 1 90 ? -4.439 -6.901 -5.879 1.00 91.50 90 PRO A CA 1
ATOM 698 C C . PRO A 1 90 ? -5.504 -7.675 -5.101 1.00 91.50 90 PRO A C 1
ATOM 700 O O . PRO A 1 90 ? -6.521 -7.101 -4.724 1.00 91.50 90 PRO A O 1
ATOM 703 N N . ARG A 1 91 ? -5.258 -8.959 -4.803 1.00 90.81 91 ARG A N 1
ATOM 704 C CA . ARG A 1 91 ? -6.154 -9.773 -3.967 1.00 90.81 91 ARG A CA 1
ATOM 705 C C . ARG A 1 91 ? -6.230 -9.237 -2.539 1.00 90.81 91 ARG A C 1
ATOM 707 O O . ARG A 1 91 ? -7.327 -9.087 -2.015 1.00 90.81 91 ARG A O 1
ATOM 714 N N . LEU A 1 92 ? -5.089 -8.879 -1.946 1.00 89.62 92 LEU A N 1
ATOM 715 C CA . LEU A 1 92 ? -5.049 -8.264 -0.618 1.00 89.62 92 LEU A CA 1
ATOM 716 C C . LEU A 1 92 ? -5.809 -6.934 -0.613 1.00 89.62 92 LEU A C 1
ATOM 718 O O . LEU A 1 92 ? -6.664 -6.728 0.237 1.00 89.62 92 LEU A O 1
ATOM 722 N N . VAL A 1 93 ? -5.568 -6.070 -1.604 1.00 90.62 93 VAL A N 1
ATOM 723 C CA . VAL A 1 93 ? -6.270 -4.780 -1.728 1.00 90.62 93 VAL A CA 1
ATOM 724 C C . VAL A 1 93 ? -7.780 -4.970 -1.898 1.00 90.62 93 VAL A C 1
ATOM 726 O O . VAL A 1 93 ? -8.567 -4.223 -1.316 1.00 90.62 93 VAL A O 1
ATOM 729 N N . ALA A 1 94 ? -8.208 -5.970 -2.672 1.00 91.12 94 ALA A N 1
ATOM 730 C CA . ALA A 1 94 ? -9.622 -6.299 -2.817 1.00 91.12 94 ALA A CA 1
ATOM 731 C C . ALA A 1 94 ? -10.236 -6.740 -1.479 1.00 91.12 94 ALA A C 1
ATOM 733 O O . ALA A 1 94 ? -11.305 -6.252 -1.116 1.00 91.12 94 ALA A O 1
ATOM 734 N N . ARG A 1 95 ? -9.539 -7.587 -0.711 1.00 91.00 95 ARG A N 1
ATOM 735 C CA . ARG A 1 95 ? -9.980 -8.015 0.625 1.00 91.00 95 ARG A CA 1
ATOM 736 C C . ARG A 1 95 ? -10.038 -6.852 1.615 1.00 91.00 95 ARG A C 1
ATOM 738 O O . ARG A 1 95 ? -11.050 -6.682 2.288 1.00 91.00 95 ARG A O 1
ATOM 745 N N . GLU A 1 96 ? -9.011 -6.002 1.649 1.00 91.25 96 GLU A N 1
ATOM 746 C CA . GLU A 1 96 ? -8.997 -4.778 2.464 1.00 91.25 96 GLU A CA 1
ATOM 747 C C . GLU A 1 96 ? -10.201 -3.883 2.135 1.00 91.25 96 GLU A C 1
ATOM 749 O O . GLU A 1 96 ? -10.824 -3.319 3.035 1.00 91.25 96 GLU A O 1
ATOM 754 N N . ARG A 1 97 ? -10.565 -3.777 0.849 1.00 91.50 97 ARG A N 1
ATOM 755 C CA . ARG A 1 97 ? -11.723 -2.998 0.403 1.00 91.50 97 ARG A CA 1
ATOM 756 C C . ARG A 1 97 ? -13.045 -3.602 0.868 1.00 91.50 97 ARG A C 1
ATOM 758 O O . ARG A 1 97 ? -13.842 -2.864 1.438 1.00 91.50 97 ARG A O 1
ATOM 765 N N . VAL A 1 98 ? -13.255 -4.908 0.679 1.00 92.56 98 VAL A N 1
ATOM 766 C CA . VAL A 1 98 ? -14.464 -5.611 1.152 1.00 92.56 98 VAL A CA 1
ATOM 767 C C . VAL A 1 98 ? -14.639 -5.417 2.658 1.00 92.56 98 VAL A C 1
ATOM 769 O O . VAL A 1 98 ? -15.729 -5.091 3.125 1.00 92.56 98 VAL A O 1
ATOM 772 N N . LEU A 1 99 ? -13.550 -5.530 3.417 1.00 91.88 99 LEU A N 1
ATOM 773 C CA . LEU A 1 99 ? -13.565 -5.334 4.860 1.00 91.88 99 LEU A CA 1
ATOM 774 C C . LEU A 1 99 ? -13.882 -3.884 5.247 1.00 91.88 99 LEU A C 1
ATOM 776 O O . LEU A 1 99 ? -14.688 -3.636 6.141 1.00 91.88 99 LEU A O 1
ATOM 780 N N . ALA A 1 100 ? -13.286 -2.915 4.551 1.00 90.31 100 ALA A N 1
ATOM 781 C CA . ALA A 1 100 ? -13.553 -1.498 4.770 1.00 90.31 100 ALA A CA 1
ATOM 782 C C . ALA A 1 100 ? -14.982 -1.089 4.372 1.00 90.31 100 ALA A C 1
ATOM 784 O O . ALA A 1 100 ? -15.532 -0.165 4.970 1.00 90.31 100 ALA A O 1
ATOM 785 N N . ASP A 1 101 ? -15.570 -1.718 3.350 1.00 93.00 101 ASP A N 1
ATOM 786 C CA . ASP A 1 101 ? -16.977 -1.544 2.969 1.00 93.00 101 ASP A CA 1
ATOM 787 C C . ASP A 1 101 ? -17.898 -2.112 4.064 1.00 93.00 101 ASP A C 1
ATOM 789 O O . ASP A 1 101 ? -18.809 -1.416 4.512 1.00 93.00 101 ASP A O 1
ATOM 793 N N . HIS A 1 102 ? -17.605 -3.317 4.571 1.00 93.56 102 HIS A N 1
ATOM 794 C CA . HIS A 1 102 ? -18.358 -3.938 5.669 1.00 93.56 102 HIS A CA 1
ATOM 795 C C . HIS A 1 102 ? -18.313 -3.094 6.948 1.00 93.56 102 HIS A C 1
ATOM 797 O O . HIS A 1 102 ? -19.353 -2.739 7.494 1.00 93.56 102 HIS A O 1
ATOM 803 N N . LEU A 1 103 ? -17.121 -2.671 7.380 1.00 92.00 103 LEU A N 1
ATOM 804 C CA . LEU A 1 103 ? -16.945 -1.815 8.560 1.00 92.00 103 LEU A CA 1
ATOM 805 C C . LEU A 1 103 ? -17.694 -0.479 8.449 1.00 92.00 103 LEU A C 1
ATOM 807 O O . LEU A 1 103 ? -18.194 0.031 9.451 1.00 92.00 103 LEU A O 1
ATOM 811 N N . ARG A 1 104 ? -17.791 0.091 7.241 1.00 90.38 104 ARG A N 1
ATOM 812 C CA . ARG A 1 104 ? -18.602 1.292 6.996 1.00 90.38 104 ARG A CA 1
ATOM 813 C C . ARG A 1 104 ? -20.096 1.002 7.129 1.00 90.38 104 ARG A C 1
ATOM 815 O O . ARG A 1 104 ? -20.792 1.788 7.763 1.00 90.38 104 ARG A O 1
ATOM 822 N N . ALA A 1 105 ? -20.566 -0.122 6.590 1.00 91.44 105 ALA A N 1
ATOM 823 C CA . ALA A 1 105 ? -21.968 -0.537 6.658 1.00 91.44 105 ALA A CA 1
ATOM 824 C C . ALA A 1 105 ? -22.441 -0.890 8.081 1.00 91.44 105 ALA A C 1
ATO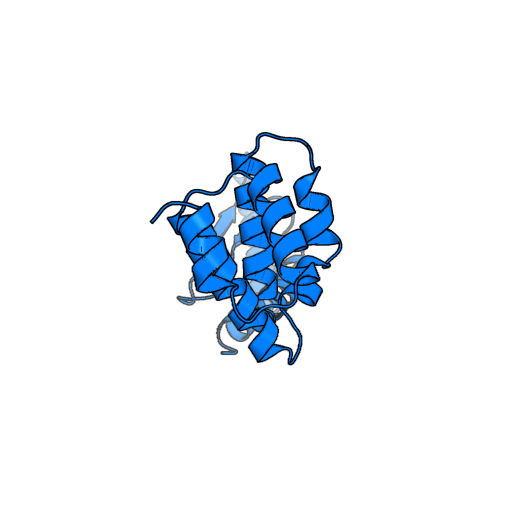M 826 O O . ALA A 1 105 ? -23.628 -0.778 8.374 1.00 91.44 105 ALA A O 1
ATOM 827 N N . MET A 1 106 ? -21.527 -1.266 8.983 1.00 90.06 106 MET A N 1
ATOM 828 C CA . MET A 1 106 ? -21.843 -1.489 10.402 1.00 90.06 106 MET A CA 1
ATOM 829 C C . MET A 1 106 ? -22.287 -0.216 11.139 1.00 90.06 106 MET A C 1
ATOM 831 O O . MET A 1 106 ? -22.894 -0.301 12.213 1.00 90.06 106 MET A O 1
ATOM 835 N N . GLU A 1 107 ? -21.946 0.963 10.599 1.00 85.69 107 GLU A N 1
ATOM 836 C CA . GLU A 1 107 ? -22.306 2.271 11.152 1.00 85.69 107 GLU A CA 1
ATOM 837 C C . GLU A 1 107 ? -22.049 2.359 12.666 1.00 85.69 107 GLU A C 1
ATOM 839 O O . GLU A 1 107 ? -22.914 2.747 13.455 1.00 85.69 107 GLU A O 1
ATOM 844 N N . CYS A 1 108 ? -20.846 1.978 13.106 1.00 79.94 108 CYS A N 1
ATOM 845 C CA . CYS A 1 108 ? -20.475 1.974 14.528 1.00 79.94 108 CYS A CA 1
ATOM 846 C C . CYS A 1 108 ? -20.438 3.384 15.162 1.00 79.94 108 CYS A C 1
ATOM 848 O O . CYS A 1 108 ? -20.306 3.518 16.379 1.00 79.94 108 CYS A O 1
ATOM 850 N N . GLY A 1 109 ? -20.601 4.433 14.350 1.00 80.56 109 GLY A N 1
ATOM 851 C CA . GLY A 1 109 ? -20.539 5.831 14.756 1.00 80.56 109 GLY A CA 1
ATOM 852 C C . GLY A 1 109 ? -19.099 6.342 14.905 1.00 80.56 109 GLY A C 1
ATOM 853 O O . GLY A 1 109 ? -18.144 5.570 14.866 1.00 80.56 109 GLY A O 1
ATOM 854 N N . PRO A 1 110 ? -18.909 7.659 15.088 1.00 82.44 110 PRO A N 1
ATOM 855 C CA . PRO A 1 110 ? -17.577 8.269 15.147 1.00 82.44 110 PRO A CA 1
ATOM 856 C C . PRO A 1 110 ? -16.801 7.937 16.434 1.00 82.44 110 PRO A C 1
ATOM 858 O O . PRO A 1 110 ? -15.594 8.170 16.512 1.00 82.44 110 PRO A O 1
ATOM 861 N N . THR A 1 111 ? -17.481 7.423 17.460 1.00 88.75 111 THR A N 1
ATOM 862 C CA . THR A 1 111 ? -16.893 7.102 18.766 1.00 88.75 111 THR A CA 1
ATOM 863 C C . THR A 1 111 ? -16.296 5.702 18.825 1.00 88.75 111 THR A C 1
ATOM 865 O O . THR A 1 111 ? -15.439 5.472 19.673 1.00 88.75 111 THR A O 1
ATOM 868 N N . VAL A 1 112 ? -16.691 4.789 17.930 1.00 92.25 112 VAL A N 1
ATOM 869 C CA . VAL A 1 112 ? -16.215 3.400 17.892 1.00 92.25 112 VAL A CA 1
ATOM 870 C C . VAL A 1 112 ? -15.462 3.158 16.588 1.00 92.25 112 VAL A C 1
ATOM 872 O O . VAL A 1 112 ? -16.044 3.126 15.508 1.00 92.25 112 VAL A O 1
ATOM 875 N N . GLY A 1 113 ? -14.150 2.967 16.693 1.00 91.75 113 GLY A N 1
ATOM 876 C CA . GLY A 1 113 ? -13.306 2.522 15.590 1.00 91.75 113 GLY A CA 1
ATOM 877 C C . GLY A 1 113 ? -13.003 1.035 15.715 1.00 91.75 113 GLY A C 1
ATOM 878 O O . GLY A 1 113 ? -12.614 0.581 16.789 1.00 91.75 113 GLY A O 1
ATOM 879 N N . ILE A 1 114 ? -13.144 0.292 14.621 1.00 92.50 114 ILE A N 1
ATOM 880 C CA . ILE A 1 114 ? -12.693 -1.097 14.520 1.00 92.50 114 ILE A CA 1
ATOM 881 C C . ILE A 1 114 ? -11.591 -1.135 13.466 1.00 92.50 114 ILE A C 1
ATOM 883 O O . ILE A 1 114 ? -11.801 -0.710 12.330 1.00 92.50 114 ILE A O 1
ATOM 887 N N . THR A 1 115 ? -10.419 -1.625 13.854 1.00 91.38 115 THR A N 1
ATOM 888 C CA . THR A 1 115 ? -9.241 -1.707 12.993 1.00 91.38 115 THR A CA 1
ATOM 889 C C . THR A 1 115 ? -8.899 -3.177 12.756 1.00 91.38 115 THR A C 1
ATOM 891 O O . THR A 1 115 ? -8.648 -3.895 13.730 1.00 91.38 115 THR A O 1
ATOM 894 N N . PRO A 1 116 ? -8.888 -3.640 11.494 1.00 90.12 116 PRO A N 1
ATOM 895 C CA . PRO A 1 116 ? -8.484 -5.000 11.167 1.00 90.12 116 PRO A CA 1
ATOM 896 C C . PRO A 1 116 ? -6.970 -5.192 11.334 1.00 90.12 116 PRO A C 1
ATOM 898 O O . PRO A 1 116 ? -6.230 -4.202 11.392 1.00 90.12 116 PRO A O 1
ATOM 901 N N . PRO A 1 117 ? -6.490 -6.443 11.409 1.00 88.94 117 PRO A N 1
ATOM 902 C CA . PRO A 1 117 ? -5.068 -6.695 11.554 1.00 88.94 117 PRO A CA 1
ATOM 903 C C . PRO A 1 117 ? -4.258 -6.205 10.337 1.00 88.94 117 PRO A C 1
ATOM 905 O O . PRO A 1 117 ? -4.769 -6.189 9.210 1.00 88.94 117 PRO A O 1
ATOM 908 N N . PRO A 1 118 ? -2.978 -5.829 10.527 1.00 82.19 118 PRO A N 1
ATOM 909 C CA . PRO A 1 118 ? -2.080 -5.495 9.425 1.00 82.19 118 PRO A CA 1
ATOM 910 C C . PRO A 1 118 ? -1.991 -6.641 8.415 1.00 82.19 118 PRO A C 1
ATOM 912 O O . PRO A 1 118 ? -1.898 -7.800 8.806 1.00 82.19 118 PRO A O 1
ATOM 915 N N . ALA A 1 119 ? -2.026 -6.317 7.118 1.00 80.38 119 ALA A N 1
ATOM 916 C CA . ALA A 1 119 ? -2.030 -7.303 6.028 1.00 80.38 119 ALA A CA 1
ATOM 917 C C . ALA A 1 119 ? -3.136 -8.379 6.130 1.00 80.38 119 ALA A C 1
ATOM 919 O O . ALA A 1 119 ?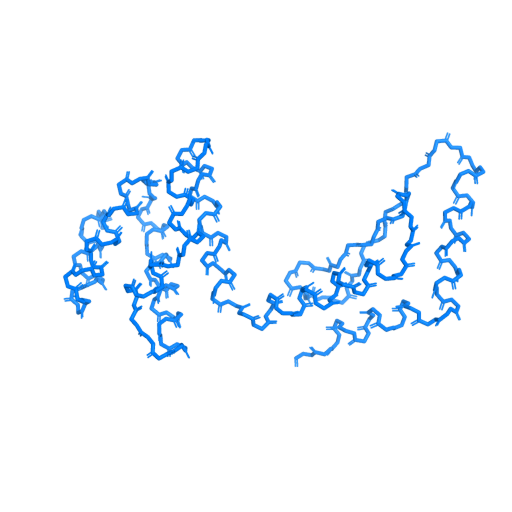 -3.085 -9.367 5.406 1.00 80.38 119 ALA A O 1
ATOM 920 N N . LE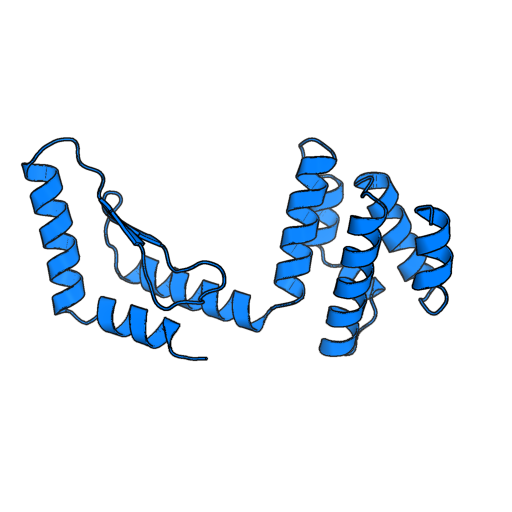U A 1 120 ? -4.151 -8.158 6.977 1.00 83.75 120 LEU A N 1
ATOM 921 C CA . LEU A 1 120 ? -5.233 -9.093 7.286 1.00 83.75 120 LEU A CA 1
ATOM 922 C C . LEU A 1 120 ? -4.768 -10.419 7.919 1.00 83.75 120 LEU A C 1
ATOM 924 O O . LEU A 1 120 ? -5.497 -11.405 7.876 1.00 83.75 120 LEU A O 1
ATOM 928 N N . GLU A 1 121 ? -3.589 -10.441 8.549 1.00 78.88 121 GLU A N 1
ATOM 929 C CA . GLU A 1 121 ? -3.030 -11.642 9.184 1.00 78.88 121 GLU A CA 1
ATOM 930 C C . GLU A 1 121 ? -3.161 -11.628 10.714 1.00 78.88 121 GLU A C 1
ATOM 932 O O . GLU A 1 121 ? -3.001 -10.604 11.371 1.00 78.88 121 GLU A O 1
ATOM 937 N N . GLY A 1 122 ? -3.399 -12.797 11.313 1.00 76.19 122 GLY A N 1
ATOM 938 C CA . GLY A 1 122 ? -3.379 -12.969 12.770 1.00 76.19 122 GLY A CA 1
ATOM 939 C C . GLY A 1 122 ? -4.734 -12.863 13.471 1.00 76.19 122 GLY A C 1
ATOM 940 O O . GLY A 1 122 ? -4.769 -12.986 14.689 1.00 76.19 122 GLY A O 1
ATOM 941 N N . GLY A 1 123 ? -5.840 -12.663 12.743 1.00 81.88 123 GLY A N 1
ATOM 942 C CA . GLY A 1 123 ? -7.214 -12.872 13.241 1.00 81.88 123 GLY A CA 1
ATOM 943 C C . GLY A 1 123 ? -7.685 -11.954 14.379 1.00 81.88 123 GLY A C 1
ATOM 944 O O . GLY A 1 123 ? -8.806 -12.096 14.861 1.00 81.88 123 GLY A O 1
ATOM 945 N N . VAL A 1 124 ? -6.862 -11.000 14.820 1.00 88.12 124 VAL A N 1
ATOM 946 C CA . VAL A 1 124 ? -7.191 -10.087 15.920 1.00 88.12 124 VAL A CA 1
ATOM 947 C C . VAL A 1 124 ? -7.611 -8.731 15.369 1.00 88.12 124 VAL A C 1
ATOM 949 O O . VAL A 1 124 ? -6.840 -8.048 14.696 1.00 88.12 124 VAL A O 1
ATOM 952 N N . VAL A 1 125 ? -8.826 -8.306 15.716 1.00 92.12 125 VAL A N 1
ATOM 953 C CA . VAL A 1 125 ? -9.318 -6.947 15.461 1.00 92.12 125 VAL A CA 1
ATOM 954 C C . VAL A 1 125 ? -9.127 -6.075 16.696 1.00 92.12 125 VAL A C 1
ATOM 956 O O . VAL A 1 125 ? -9.337 -6.510 17.826 1.00 92.12 125 VAL A O 1
ATOM 959 N N . THR A 1 126 ? -8.752 -4.816 16.486 1.00 94.12 126 THR A N 1
ATOM 960 C CA . THR A 1 126 ? -8.648 -3.831 17.569 1.00 94.12 126 THR A CA 1
ATOM 961 C C . THR A 1 126 ? -9.893 -2.955 17.588 1.00 94.12 126 THR A C 1
ATOM 963 O O . THR A 1 126 ? -10.205 -2.311 16.588 1.00 94.12 126 THR A O 1
ATOM 966 N N . VAL A 1 127 ? -10.572 -2.865 18.734 1.00 94.75 127 VAL A N 1
ATOM 967 C CA . VAL A 1 127 ? -11.672 -1.913 18.950 1.00 94.75 127 VAL A CA 1
ATOM 968 C C . VAL A 1 127 ? -11.173 -0.735 19.782 1.00 94.75 127 VAL A C 1
ATOM 970 O O . VAL A 1 127 ? -10.589 -0.913 20.846 1.00 94.75 127 VAL A O 1
ATOM 973 N N . THR A 1 128 ? -11.412 0.485 19.308 1.00 95.88 128 THR A N 1
ATOM 974 C CA . THR A 1 128 ? -11.102 1.732 20.018 1.00 95.88 128 THR A CA 1
ATOM 975 C C . THR A 1 128 ? -12.381 2.518 20.259 1.00 95.88 128 THR A C 1
ATOM 977 O O . THR A 1 128 ? -13.051 2.899 19.302 1.00 95.88 128 THR A O 1
ATOM 980 N N . ILE A 1 129 ? -12.684 2.822 21.523 1.00 95.88 129 ILE A N 1
ATOM 981 C CA . ILE A 1 129 ? -13.820 3.669 21.902 1.00 95.88 129 ILE A CA 1
ATOM 982 C C . ILE A 1 129 ? -13.308 5.006 22.442 1.00 95.88 129 ILE A C 1
ATOM 984 O O . ILE A 1 129 ? -12.445 5.037 23.317 1.00 95.88 129 ILE A O 1
ATOM 988 N N . ARG A 1 130 ? -13.837 6.119 21.925 1.00 94.62 130 ARG A N 1
ATOM 989 C CA . ARG A 1 130 ? -13.540 7.483 22.387 1.00 94.62 130 ARG A CA 1
ATOM 990 C C . ARG A 1 130 ? -14.793 8.108 22.992 1.00 94.62 130 ARG A C 1
ATOM 992 O O . ARG A 1 130 ? -15.799 8.245 22.303 1.00 94.62 130 ARG A O 1
ATOM 999 N N . ALA A 1 131 ? -14.711 8.504 24.259 1.00 95.75 131 ALA A N 1
ATOM 1000 C CA . ALA A 1 131 ? -15.797 9.126 25.012 1.00 95.75 131 ALA A CA 1
ATOM 1001 C C . ALA A 1 131 ? -15.236 10.157 26.003 1.00 95.75 131 ALA A C 1
ATOM 1003 O O . ALA A 1 131 ? -14.130 9.991 26.515 1.00 95.75 131 ALA A O 1
ATOM 1004 N N . ARG A 1 132 ? -16.003 11.212 26.283 1.00 96.50 132 ARG A N 1
ATOM 1005 C CA . ARG A 1 132 ? -15.682 12.256 27.276 1.00 96.50 132 ARG A CA 1
ATOM 1006 C C . ARG A 1 132 ? -16.472 12.113 28.576 1.00 96.50 132 ARG A C 1
ATOM 1008 O O . ARG A 1 132 ? -16.260 12.882 29.507 1.00 96.50 132 ARG A O 1
ATOM 1015 N N . SER A 1 133 ? -17.399 11.160 28.645 1.00 97.00 133 SER A N 1
ATOM 1016 C CA . SER A 1 133 ? -18.199 10.878 29.836 1.00 97.00 133 SER A CA 1
ATOM 1017 C C . SER A 1 133 ? -18.564 9.396 29.924 1.00 97.00 133 SER A C 1
ATOM 1019 O O . SER A 1 133 ? -18.534 8.673 28.926 1.00 97.00 133 SER A O 1
ATOM 1021 N N . ALA A 1 134 ? -18.957 8.950 31.119 1.00 96.69 134 ALA A N 1
ATOM 1022 C CA . ALA A 1 134 ? -19.452 7.590 31.327 1.00 96.69 134 ALA A CA 1
ATOM 1023 C C . ALA A 1 134 ? -20.719 7.297 30.500 1.00 96.69 134 ALA A C 1
ATOM 1025 O O . ALA A 1 134 ? -20.867 6.196 29.977 1.00 96.69 134 ALA A O 1
ATOM 1026 N N . ALA A 1 135 ? -21.599 8.289 30.323 1.00 95.44 135 ALA A N 1
ATOM 1027 C CA . ALA A 1 135 ? -22.806 8.151 29.508 1.00 95.44 135 ALA A CA 1
ATOM 1028 C C . ALA A 1 135 ? -22.483 7.979 28.010 1.00 95.44 135 ALA A C 1
ATOM 1030 O O . ALA A 1 135 ? -23.072 7.126 27.343 1.00 95.44 135 ALA A O 1
ATOM 1031 N N . GLU A 1 136 ? -21.510 8.739 27.485 1.00 95.00 136 GLU A N 1
ATOM 1032 C CA . GLU A 1 136 ? -21.026 8.572 26.105 1.00 95.00 136 GLU A CA 1
ATOM 1033 C C . GLU A 1 136 ? -20.389 7.186 25.906 1.00 95.00 136 GLU A C 1
ATOM 1035 O O . GLU A 1 136 ? -20.659 6.521 24.904 1.00 95.00 136 GLU A O 1
ATOM 1040 N N . LEU A 1 137 ? -19.592 6.717 26.876 1.00 96.00 137 LEU A N 1
ATOM 1041 C CA . LEU A 1 137 ? -18.985 5.385 26.836 1.00 96.00 137 LEU A CA 1
ATOM 1042 C C . LEU A 1 137 ? -20.049 4.280 26.841 1.00 96.00 137 LEU A C 1
ATOM 1044 O O . LEU A 1 137 ? -19.989 3.378 26.009 1.00 96.00 137 LEU A O 1
ATOM 1048 N N . ALA A 1 138 ? -21.043 4.369 27.729 1.00 94.75 138 ALA A N 1
ATOM 1049 C CA . ALA A 1 138 ? -22.140 3.406 27.797 1.00 94.75 138 ALA A CA 1
ATOM 1050 C C . ALA A 1 138 ? -22.921 3.342 26.475 1.00 94.75 138 ALA A C 1
ATOM 1052 O O . ALA A 1 138 ? -23.199 2.257 25.972 1.00 94.75 138 ALA A O 1
ATOM 1053 N N . THR A 1 139 ? -23.190 4.499 25.862 1.00 93.06 139 THR A N 1
ATOM 1054 C CA . THR A 1 139 ? -23.859 4.582 24.554 1.00 93.06 139 THR A CA 1
ATOM 1055 C C . THR A 1 139 ? -23.034 3.914 23.450 1.00 93.06 139 THR A C 1
ATOM 1057 O O . THR A 1 139 ? -23.575 3.182 22.623 1.00 93.06 139 THR A O 1
ATOM 1060 N N . ALA A 1 140 ? -21.716 4.129 23.434 1.00 93.38 140 ALA A N 1
ATOM 1061 C CA . ALA A 1 140 ? -20.821 3.527 22.448 1.00 93.38 140 ALA A CA 1
ATOM 1062 C C . ALA A 1 140 ? -20.703 1.999 22.608 1.00 93.38 140 ALA A C 1
ATOM 1064 O O . ALA A 1 140 ? -20.714 1.270 21.615 1.00 93.38 140 ALA A O 1
ATOM 1065 N N . VAL A 1 141 ? -20.640 1.505 23.848 1.00 94.38 141 VAL A N 1
ATOM 1066 C CA . VAL A 1 141 ? -20.634 0.064 24.142 1.00 94.38 141 VAL A CA 1
ATOM 1067 C C . VAL A 1 141 ? -21.959 -0.579 23.730 1.00 94.38 141 VAL A C 1
ATOM 1069 O O . VAL A 1 141 ? -21.952 -1.619 23.076 1.00 94.38 141 VAL A O 1
ATOM 1072 N N . GLU A 1 142 ? -23.091 0.054 24.039 1.00 92.81 142 GLU A N 1
ATOM 1073 C CA . GLU A 1 142 ? -24.415 -0.450 23.661 1.00 92.81 142 GLU A CA 1
ATOM 1074 C C . GLU A 1 142 ? -24.619 -0.455 22.139 1.00 92.81 142 GLU A C 1
ATOM 1076 O O . GLU A 1 142 ? -25.159 -1.406 21.566 1.00 92.81 142 GLU A O 1
ATOM 1081 N N . SER A 1 143 ? -24.100 0.574 21.465 1.00 90.94 143 SER A N 1
ATOM 1082 C CA . SER A 1 143 ? -24.032 0.636 20.008 1.00 90.94 143 SER A CA 1
ATOM 1083 C C . SER A 1 143 ? -23.307 -0.592 19.451 1.00 90.94 143 SER A C 1
ATOM 1085 O O . SER A 1 143 ? -23.883 -1.310 18.632 1.00 90.94 143 SER A O 1
ATOM 1087 N N . LEU A 1 144 ? -22.099 -0.895 19.941 1.00 92.50 144 LEU A N 1
ATOM 1088 C CA . LEU A 1 144 ? -21.328 -2.066 19.515 1.00 92.50 144 LEU A CA 1
ATOM 1089 C C . LEU A 1 144 ? -22.054 -3.383 19.830 1.00 92.50 144 LEU A C 1
ATOM 1091 O O . LEU A 1 144 ? -22.144 -4.252 18.964 1.00 92.50 144 LEU A O 1
ATOM 1095 N N . ARG A 1 145 ? -22.638 -3.508 21.029 1.00 93.00 145 ARG A N 1
ATOM 1096 C CA . ARG A 1 145 ? -23.419 -4.683 21.448 1.00 93.00 145 ARG A CA 1
ATOM 1097 C C . ARG A 1 145 ? -24.576 -4.968 20.491 1.00 93.00 145 ARG A C 1
ATOM 1099 O O . ARG A 1 145 ? -24.813 -6.120 20.140 1.00 93.00 145 ARG A O 1
ATOM 1106 N N . THR A 1 146 ? -25.248 -3.922 20.015 1.00 92.38 146 THR A N 1
ATOM 1107 C CA . THR A 1 146 ? -26.333 -4.040 19.030 1.00 92.38 146 THR A CA 1
ATOM 1108 C C . THR A 1 146 ? -25.838 -4.618 17.696 1.00 92.38 146 THR A C 1
ATOM 1110 O O . THR A 1 146 ? -26.526 -5.446 17.107 1.00 92.38 146 THR A O 1
ATOM 1113 N N . ARG A 1 147 ? -24.641 -4.239 17.220 1.00 93.12 147 ARG A N 1
ATOM 1114 C CA . ARG A 1 147 ? -24.060 -4.772 15.963 1.00 93.12 147 ARG A CA 1
ATOM 1115 C C . ARG A 1 147 ? -23.611 -6.221 16.123 1.00 93.12 147 ARG A C 1
ATOM 1117 O O . ARG A 1 147 ? -23.805 -7.024 15.217 1.00 93.12 147 ARG A O 1
ATOM 1124 N N . ILE A 1 148 ? -23.077 -6.570 17.295 1.00 93.31 148 ILE A N 1
ATOM 1125 C CA . ILE A 1 148 ? -22.783 -7.966 17.648 1.00 93.31 148 ILE A CA 1
ATOM 1126 C C . ILE A 1 148 ? -24.071 -8.794 17.577 1.00 93.31 148 ILE A C 1
ATOM 1128 O O . ILE A 1 148 ? -24.111 -9.799 16.881 1.00 93.31 148 ILE A O 1
ATOM 1132 N N . ALA A 1 149 ? -25.153 -8.336 18.214 1.00 92.88 149 ALA A N 1
ATOM 1133 C CA . ALA A 1 149 ? -26.431 -9.050 18.212 1.00 92.88 149 ALA A CA 1
ATOM 1134 C C . ALA A 1 149 ? -27.068 -9.191 16.814 1.00 92.88 149 ALA A C 1
ATOM 1136 O O . ALA A 1 149 ? -27.846 -10.113 16.587 1.00 92.88 149 ALA A O 1
ATOM 1137 N N . ARG A 1 150 ? -26.742 -8.295 15.873 1.00 92.81 150 ARG A N 1
ATOM 1138 C CA . ARG A 1 150 ? -27.176 -8.368 14.468 1.00 92.81 150 ARG A CA 1
ATOM 1139 C C . ARG A 1 150 ? -26.338 -9.325 13.608 1.00 92.81 150 ARG A C 1
ATOM 1141 O O . ARG A 1 150 ? -26.707 -9.552 12.461 1.00 92.81 150 ARG A O 1
ATOM 1148 N N . GLY A 1 151 ? -25.239 -9.869 14.137 1.00 93.12 151 GLY A N 1
ATOM 1149 C CA . GLY A 1 151 ? -24.308 -10.735 13.402 1.00 93.12 151 GLY A CA 1
ATOM 1150 C C . GLY A 1 151 ? -23.297 -9.977 12.534 1.00 93.12 151 GLY A C 1
ATOM 1151 O O . GLY A 1 151 ? -22.528 -10.589 11.793 1.00 93.12 151 GLY A O 1
ATOM 1152 N N . ASP A 1 152 ? -23.250 -8.644 12.625 1.00 92.81 152 ASP A N 1
ATOM 1153 C CA . ASP A 1 152 ? -22.349 -7.832 11.803 1.00 92.81 152 ASP A CA 1
ATOM 1154 C C . ASP A 1 152 ? -20.873 -8.117 12.137 1.00 92.81 152 ASP A C 1
ATOM 1156 O O . ASP A 1 152 ? -20.010 -8.142 11.258 1.00 92.81 152 ASP A O 1
ATOM 1160 N N . VAL A 1 153 ? -20.579 -8.355 13.419 1.00 91.69 153 VAL A N 1
ATOM 1161 C CA . VAL A 1 153 ? -19.228 -8.695 13.892 1.00 91.69 153 VAL A CA 1
ATOM 1162 C C . VAL A 1 153 ? -18.844 -10.124 13.501 1.00 91.69 153 VAL A C 1
ATOM 1164 O O . VAL A 1 153 ? -17.699 -10.354 13.125 1.00 91.69 153 VAL A O 1
ATOM 1167 N N . ASP A 1 154 ? -19.785 -11.06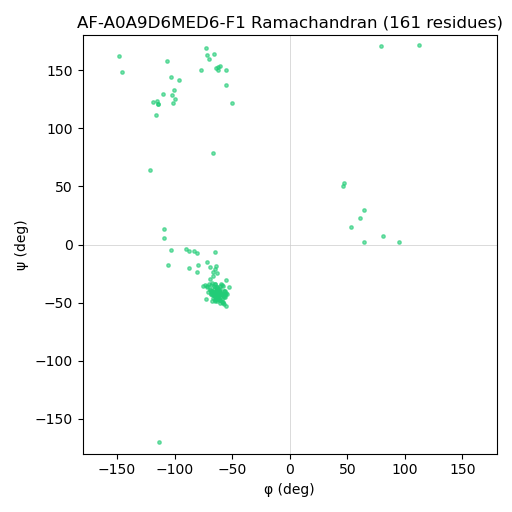7 13.479 1.00 92.75 154 ASP A N 1
ATOM 1168 C CA . ASP A 1 154 ? -19.508 -12.433 13.012 1.00 92.75 154 ASP A CA 1
ATOM 1169 C C . ASP A 1 154 ? -19.127 -12.427 11.529 1.00 92.75 154 ASP A C 1
ATOM 1171 O O . ASP A 1 154 ? -18.149 -13.057 11.119 1.00 92.75 154 ASP A O 1
ATOM 1175 N N . ARG A 1 155 ? -19.836 -11.627 10.717 1.00 92.00 155 ARG A N 1
ATOM 1176 C CA . ARG A 1 155 ? -19.479 -11.441 9.306 1.00 92.00 155 ARG A CA 1
ATOM 1177 C C . ARG A 1 155 ? -18.103 -10.792 9.139 1.00 92.00 155 ARG A C 1
ATOM 1179 O O . ARG A 1 155 ? -17.384 -11.169 8.217 1.00 92.00 155 ARG A O 1
ATOM 1186 N N . LEU A 1 156 ? -17.725 -9.857 10.015 1.00 91.94 156 LEU A N 1
ATOM 1187 C CA . LEU A 1 156 ? -16.389 -9.252 10.009 1.00 91.94 156 LEU A CA 1
ATOM 1188 C C . LEU A 1 156 ? -15.293 -10.316 10.178 1.00 91.94 156 LEU A C 1
ATOM 1190 O O . LEU A 1 156 ? -14.328 -10.302 9.418 1.00 91.94 156 LEU A O 1
ATOM 1194 N N . PHE A 1 157 ? -15.444 -11.235 11.135 1.00 92.00 157 PHE A N 1
ATOM 1195 C CA . PHE A 1 157 ? -14.474 -12.314 11.344 1.00 92.00 157 PHE A CA 1
ATOM 1196 C C . PHE A 1 157 ? -14.476 -13.331 10.200 1.00 92.00 157 PHE A C 1
ATOM 1198 O O . PHE A 1 157 ? -13.406 -13.700 9.727 1.00 92.00 157 PHE A O 1
ATOM 1205 N N . ALA A 1 158 ? -15.643 -13.682 9.652 1.00 90.88 158 ALA A N 1
ATOM 1206 C CA . ALA A 1 158 ? -15.711 -14.549 8.474 1.00 90.88 158 ALA A CA 1
ATOM 1207 C C . ALA A 1 158 ? -14.923 -13.977 7.276 1.00 90.88 158 ALA A C 1
ATOM 1209 O O . ALA A 1 158 ? -14.218 -14.711 6.593 1.00 90.88 158 ALA A O 1
ATOM 1210 N N . LEU A 1 159 ? -14.978 -12.658 7.048 1.00 89.56 159 LEU A N 1
ATOM 1211 C CA . LEU A 1 159 ? -14.204 -11.990 5.988 1.00 89.56 159 LEU A CA 1
ATOM 1212 C C . LEU A 1 159 ? -12.679 -12.026 6.222 1.00 89.56 159 LEU A C 1
ATOM 1214 O O . LEU A 1 159 ? -11.896 -11.955 5.268 1.00 89.56 159 LEU A O 1
ATOM 1218 N N . LEU A 1 160 ? -12.241 -12.112 7.481 1.00 87.62 160 LEU A N 1
ATOM 1219 C CA . LEU A 1 160 ? -10.826 -12.274 7.825 1.00 87.62 160 LEU A CA 1
ATOM 1220 C C . LEU A 1 160 ? -10.345 -13.708 7.561 1.00 87.62 160 LEU A C 1
ATOM 1222 O O . LEU A 1 160 ? -9.225 -13.881 7.077 1.00 87.62 160 LEU A O 1
ATOM 1226 N N . ASP A 1 161 ? -11.207 -14.700 7.785 1.00 84.69 161 ASP A N 1
ATOM 1227 C CA . ASP A 1 161 ? -10.892 -16.126 7.623 1.00 84.69 161 ASP A CA 1
ATOM 1228 C C . ASP A 1 161 ? -10.928 -16.618 6.163 1.00 84.69 161 ASP A C 1
ATOM 1230 O O . ASP A 1 161 ? -10.362 -17.665 5.851 1.00 84.69 161 ASP A O 1
ATOM 1234 N N . GLU A 1 162 ? -11.560 -15.873 5.249 1.00 74.44 162 GLU A N 1
ATOM 1235 C CA . GLU A 1 162 ? -11.575 -16.153 3.803 1.00 74.44 162 GLU A CA 1
ATOM 1236 C C . GLU A 1 162 ? -10.159 -15.978 3.189 1.00 74.44 162 GLU A C 1
ATOM 1238 O O . GLU A 1 162 ? -9.859 -14.936 2.611 1.00 74.44 162 GLU A O 1
ATOM 1243 N N . ALA A 1 163 ? -9.267 -16.967 3.358 1.00 58.31 163 ALA A N 1
ATOM 1244 C CA . ALA A 1 163 ? -7.880 -16.979 2.856 1.00 58.31 163 ALA A CA 1
ATOM 1245 C C . ALA A 1 163 ? -7.768 -17.063 1.324 1.00 58.31 163 ALA A C 1
ATOM 1247 O O . ALA A 1 163 ? -8.308 -18.023 0.728 1.00 58.31 163 ALA A O 1
#

Foldseek 3Di:
DAQVVCLCVLCVVPDPLLSVLLVLLCVLQVDGSVLSVVLSVLLVLLCVVVVHHSNVVSVPPVLVCLSPDDDDSPVSSVVSVVVSVCSNCVVLVVLVVVLVVLQVVLCLDPQWDWAADVSLPDLDIDIGGDDPDPVSVVVSVVSVVVSVVVCSVVVSSVSSVPD

Mean predicted aligned error: 5.46 Å

Secondary structure (DSSP, 8-state):
--HHHHHHHHTTTS-HHHHHHHHHHHHHH---HHHHHHHHHHHHHHHHHHTS-HHHHHT-HHHHHHHSSSS-HHHHHHHHHHHHHHHH-HHHHHHHHHHHHHHHHTT--TTEEEEPPGGG-SSPPEEEE--SSHHHHHHHHHHHHHHHHTTHHHHHHHHHH--

Sequence (163 aa):
MTRDEILAARTAAWPVEARSALAAVVDALRPSAHHLSDMIDWLDDIAIRDGTSPGVVLADPDLRALLTAGGSAPERLKRWKERLRRLRYPRLVARERVLADHLRAMECGPTVGITPPPALEGGVVTVTIRARSAAELATAVESLRTRIARGDVDRLFALLDEA

Nearest PDB structures (foldseek):
  8xqx-assembly1_B  TM=2.256E-01  e=7.778E-01  Chlamydomonas reinhardtii
  6l3t-assembly1_A  TM=1.534E-01  e=4.551E+00  Homo sapiens
  8bqs-assembly1_Dc  TM=1.584E-01  e=9.856E+00  Tetrahymena thermophila SB210

pLDDT: mean 92.77, std 5.23, range [58.31, 97.94]

Solvent-accessible surface area (backbone atoms only — not comparable to full-atom values): 9298 Å² total; per-residue (Å²): 123,55,62,66,57,46,52,55,66,76,43,64,88,51,56,68,69,31,49,54,52,50,50,53,50,45,69,56,30,62,61,53,55,69,54,47,51,55,50,50,55,48,36,49,52,35,12,64,75,71,74,55,49,46,42,61,62,64,61,37,65,69,60,51,52,36,61,74,45,88,76,54,43,68,59,31,37,53,52,39,51,53,51,52,50,46,66,57,36,52,69,58,49,51,50,54,47,55,51,53,52,49,60,57,73,63,62,63,54,97,40,41,46,78,43,74,33,73,96,60,51,84,88,53,70,48,77,46,79,61,63,94,45,72,68,52,41,51,51,49,52,50,51,51,51,52,38,48,76,70,43,55,50,58,53,54,52,53,63,57,68,68,123

Radius of gyration: 21.3 Å; Cα contacts (8 Å, |Δi|>4): 150; chains: 1; bounding box: 54×35×55 Å